Protein AF-A0A1Y3BBT3-F1 (afdb_monomer_lite)

Foldseek 3Di:
DVVVPDVVVVVVVVVCLCVLLVPPLCLVVVVVVPDDPPDPVVVVVVVSSVVSVVVVVVVVVVVVVVLVVCCVVVVHDSVVSVVVVVVVVVVPPPLVVVLSSVLPVDPPVPPDPSVVSSVVSVVVSVVVCVVVVPDPDD

Radius of gyration: 20.01 Å; chains: 1; bounding box: 57×29×55 Å

InterPro domains:
  IPR000175 Sodium:neurotransmitter symporter [PF00209] (2-90)
  IPR000175 Sodium:neurotransmitter symporter [PS50267] (1-90)
  IPR000175 Sodium:neurotransmitter symporter [PTHR11616] (2-90)
  IPR037272 Sodium:neurotransm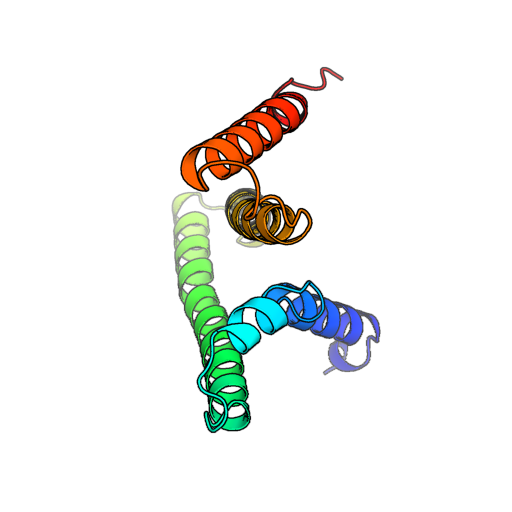itter symporter superfamily [SSF161070] (2-134)

Structure (mmCIF, N/CA/C/O backbone):
data_AF-A0A1Y3BBT3-F1
#
_entry.id   AF-A0A1Y3BBT3-F1
#
loop_
_atom_site.group_PDB
_atom_site.id
_atom_site.type_symbol
_atom_site.label_atom_id
_atom_site.label_alt_id
_atom_site.label_comp_id
_atom_site.label_asym_id
_atom_site.label_entity_id
_atom_site.label_seq_id
_atom_site.pdbx_PDB_ins_code
_atom_site.Cartn_x
_atom_site.Cartn_y
_atom_site.Cartn_z
_atom_site.occupancy
_atom_site.B_iso_or_equiv
_atom_site.auth_seq_id
_atom_site.auth_comp_id
_atom_site.auth_asym_id
_atom_site.auth_atom_id
_atom_site.pdbx_PDB_model_num
ATOM 1 N N . MET A 1 1 ? -25.427 6.459 1.987 1.00 53.47 1 MET A N 1
ATOM 2 C CA . MET A 1 1 ? -25.183 7.393 0.862 1.00 53.47 1 MET A CA 1
ATOM 3 C C . MET A 1 1 ? -24.656 8.758 1.315 1.00 53.47 1 MET A C 1
ATOM 5 O O . MET A 1 1 ? -23.901 9.354 0.565 1.00 53.47 1 MET A O 1
ATOM 9 N N . HIS A 1 2 ? -24.960 9.219 2.540 1.00 81.25 2 HIS A N 1
ATOM 10 C CA . HIS A 1 2 ? -24.480 10.512 3.062 1.00 81.25 2 HIS A CA 1
ATOM 11 C C . HIS A 1 2 ? -22.943 10.654 3.074 1.00 81.25 2 HIS A C 1
ATOM 13 O O . HIS A 1 2 ? -22.424 11.692 2.691 1.00 81.25 2 HIS A O 1
ATOM 19 N N . LYS A 1 3 ? -22.214 9.576 3.399 1.00 84.38 3 LYS A N 1
ATOM 20 C CA . LYS A 1 3 ? -20.741 9.563 3.438 1.00 84.38 3 LYS A CA 1
ATOM 21 C C . LYS A 1 3 ? -20.060 9.834 2.092 1.00 84.38 3 LYS A C 1
ATOM 23 O O . LYS A 1 3 ? -18.993 10.421 2.071 1.00 84.38 3 LYS A O 1
ATOM 28 N N . LEU A 1 4 ? -20.672 9.454 0.967 1.00 88.56 4 LEU A N 1
ATOM 29 C CA . LEU A 1 4 ? -20.083 9.680 -0.364 1.00 88.56 4 LEU A CA 1
ATOM 30 C C . LEU A 1 4 ? -20.161 11.148 -0.811 1.00 88.56 4 LEU A C 1
ATOM 32 O O . LEU A 1 4 ? -19.470 11.532 -1.751 1.00 88.56 4 LEU A O 1
ATOM 36 N N . LEU A 1 5 ? -21.007 11.951 -0.157 1.00 92.25 5 LEU A N 1
ATOM 37 C CA . LEU A 1 5 ? -21.108 13.394 -0.387 1.00 92.25 5 LEU A CA 1
ATOM 38 C C . LEU A 1 5 ? -20.032 14.172 0.383 1.00 92.25 5 LEU A C 1
ATOM 40 O O . LEU A 1 5 ? -19.816 15.349 0.108 1.00 92.25 5 LEU A O 1
ATOM 44 N N . GLU A 1 6 ? -19.366 13.533 1.348 1.00 94.44 6 GLU A N 1
ATOM 45 C CA . GLU A 1 6 ? -18.305 14.153 2.133 1.00 94.44 6 GLU A CA 1
ATOM 46 C C . GLU A 1 6 ? -17.007 14.160 1.300 1.00 94.44 6 GLU A C 1
ATOM 48 O O . GLU A 1 6 ? -16.487 13.092 0.967 1.00 94.44 6 GLU A O 1
ATOM 53 N N . PRO A 1 7 ? -16.443 15.335 0.959 1.00 91.56 7 PRO A N 1
ATOM 54 C CA . PRO A 1 7 ? -15.266 15.416 0.092 1.00 91.56 7 PRO A CA 1
ATOM 55 C C . PRO A 1 7 ? -14.030 14.757 0.715 1.00 91.56 7 PRO A C 1
ATOM 57 O O . PRO A 1 7 ? -13.199 14.215 -0.009 1.00 91.56 7 PRO A O 1
ATOM 60 N N . MET A 1 8 ? -13.935 14.742 2.048 1.00 91.75 8 MET A N 1
ATOM 61 C CA . MET A 1 8 ? -12.822 14.106 2.758 1.00 91.75 8 MET A CA 1
ATOM 62 C C . MET A 1 8 ? -12.736 12.604 2.485 1.00 91.75 8 MET A C 1
ATOM 64 O O . MET A 1 8 ? -11.639 12.097 2.305 1.00 91.75 8 MET A O 1
ATOM 68 N N . VAL A 1 9 ? -13.868 11.913 2.310 1.00 91.81 9 VAL A N 1
ATOM 69 C CA . VAL A 1 9 ? -13.871 10.474 1.995 1.00 91.81 9 VAL A CA 1
ATOM 70 C C . VAL A 1 9 ? -13.172 10.192 0.659 1.00 91.81 9 VAL A C 1
ATOM 72 O O . VAL A 1 9 ? -12.502 9.172 0.509 1.00 91.81 9 VAL A O 1
ATOM 75 N N . TRP A 1 10 ? -13.277 11.107 -0.308 1.00 94.12 10 TRP A N 1
ATOM 76 C CA . TRP A 1 10 ? -12.588 10.990 -1.594 1.00 94.12 10 TRP A CA 1
ATOM 77 C C . TRP A 1 10 ? -11.105 11.344 -1.505 1.00 94.12 10 TRP A C 1
ATOM 79 O O . TRP A 1 10 ? -10.293 10.719 -2.187 1.00 94.12 10 TRP A O 1
ATOM 89 N N . VAL A 1 11 ? -10.748 12.316 -0.662 1.00 92.12 11 VAL A N 1
ATOM 90 C CA . VAL A 1 11 ? -9.346 12.652 -0.386 1.00 92.12 11 VAL A CA 1
ATOM 91 C C . VAL A 1 11 ? -8.649 11.466 0.274 1.00 92.12 11 VAL A C 1
ATOM 93 O O . VAL A 1 11 ? -7.613 11.030 -0.221 1.00 92.12 11 VAL A O 1
ATOM 96 N N . ASP A 1 12 ? -9.250 10.886 1.311 1.00 85.62 12 ASP A N 1
ATOM 97 C CA . ASP A 1 12 ? -8.705 9.725 2.016 1.00 85.62 12 ASP A CA 1
ATOM 98 C C . ASP A 1 12 ? -8.552 8.525 1.077 1.00 85.62 12 ASP A C 1
ATOM 100 O O . ASP A 1 12 ? -7.505 7.879 1.059 1.00 85.62 12 ASP A O 1
ATOM 104 N N . ALA A 1 13 ? -9.549 8.267 0.222 1.00 87.50 13 ALA A N 1
ATOM 105 C CA . ALA A 1 13 ? -9.468 7.214 -0.786 1.00 87.50 13 ALA A CA 1
ATOM 106 C C . ALA A 1 13 ? -8.326 7.454 -1.790 1.00 87.50 13 ALA A C 1
ATOM 108 O O . ALA A 1 13 ? -7.590 6.525 -2.125 1.00 87.50 13 ALA A O 1
ATOM 109 N N . ALA A 1 14 ? -8.143 8.691 -2.259 1.00 88.31 14 ALA A N 1
ATOM 110 C CA . ALA A 1 14 ? -7.061 9.035 -3.179 1.00 88.31 14 ALA A CA 1
ATOM 111 C C . ALA A 1 14 ? -5.682 8.867 -2.523 1.00 88.31 14 ALA A C 1
ATOM 113 O O . ALA A 1 14 ? -4.785 8.271 -3.120 1.00 88.31 14 ALA A O 1
ATOM 114 N N . VAL A 1 15 ? -5.532 9.335 -1.282 1.00 86.56 15 VAL A N 1
ATOM 115 C CA . VAL A 1 15 ? -4.318 9.173 -0.473 1.00 86.56 15 VAL A CA 1
ATOM 116 C C . VAL A 1 15 ? -4.017 7.690 -0.258 1.00 86.56 15 VAL A C 1
ATOM 118 O O . VAL A 1 15 ? -2.892 7.251 -0.501 1.00 86.56 15 VAL A O 1
ATOM 121 N N . GLN A 1 16 ? -5.023 6.895 0.113 1.00 82.56 16 GLN A N 1
ATOM 122 C CA . GLN A 1 16 ? -4.879 5.456 0.315 1.00 82.56 16 GLN A CA 1
ATOM 123 C C . GLN A 1 16 ? -4.413 4.751 -0.962 1.00 82.56 16 GLN A C 1
ATOM 125 O O . GLN A 1 16 ? -3.490 3.946 -0.901 1.00 82.56 16 GLN A O 1
ATOM 130 N N . VAL A 1 17 ? -4.994 5.065 -2.124 1.00 85.56 17 VAL A N 1
ATOM 131 C CA . VAL A 1 17 ? -4.575 4.476 -3.408 1.00 85.56 17 VAL A CA 1
ATOM 132 C C . VAL A 1 17 ? -3.153 4.904 -3.780 1.00 85.56 17 VAL A C 1
ATOM 134 O O . VAL A 1 17 ? -2.356 4.067 -4.205 1.00 85.56 17 VAL A O 1
ATOM 137 N N . PHE A 1 18 ? -2.814 6.181 -3.594 1.00 84.25 18 PHE A N 1
ATOM 138 C CA . PHE A 1 18 ? -1.496 6.721 -3.924 1.00 84.25 18 PHE A CA 1
ATOM 139 C C . PHE A 1 18 ? -0.385 6.046 -3.111 1.00 84.25 18 PHE A C 1
ATOM 141 O O . PHE A 1 18 ? 0.582 5.545 -3.689 1.00 84.25 18 PHE A O 1
ATOM 148 N N . TYR A 1 19 ? -0.552 5.969 -1.787 1.00 80.81 19 TYR A N 1
ATOM 149 C CA . TYR A 1 19 ? 0.414 5.314 -0.903 1.00 80.81 19 TYR A CA 1
ATOM 150 C C . TYR A 1 19 ? 0.391 3.788 -1.016 1.00 80.81 19 TYR A C 1
ATOM 152 O O . TYR A 1 19 ? 1.442 3.168 -0.897 1.00 80.81 19 TYR A O 1
ATOM 160 N N . SER A 1 20 ? -0.765 3.174 -1.290 1.00 81.31 20 SER A N 1
ATOM 161 C CA . SER A 1 20 ? -0.869 1.721 -1.472 1.00 81.31 20 SER A CA 1
ATOM 162 C C . SER A 1 20 ? -0.115 1.240 -2.708 1.00 81.31 20 SER A C 1
ATOM 164 O O . SER A 1 20 ? 0.549 0.212 -2.639 1.00 81.31 20 SER A O 1
ATOM 166 N N . ILE A 1 21 ? -0.210 1.963 -3.829 1.00 84.12 21 ILE A N 1
ATOM 167 C CA . ILE A 1 21 ? 0.516 1.600 -5.053 1.00 84.12 21 ILE A CA 1
ATOM 168 C C . ILE A 1 21 ? 1.958 2.120 -5.003 1.00 84.12 21 ILE A C 1
ATOM 170 O O . ILE A 1 21 ? 2.841 1.508 -5.587 1.00 84.12 21 ILE A O 1
ATOM 174 N N . GLY A 1 22 ? 2.232 3.235 -4.321 1.00 82.69 22 GLY A N 1
ATOM 175 C CA . GLY A 1 22 ? 3.577 3.814 -4.274 1.00 82.69 22 GLY A CA 1
ATOM 176 C C . GLY A 1 22 ? 3.991 4.458 -5.604 1.00 82.69 22 GLY A C 1
ATOM 177 O O . GLY A 1 22 ? 5.155 4.392 -6.016 1.00 82.69 22 GLY A O 1
ATOM 178 N N . VAL A 1 23 ? 3.041 5.084 -6.302 1.00 81.81 23 VAL A N 1
ATOM 179 C CA . VAL A 1 23 ? 3.329 5.868 -7.512 1.00 81.81 23 VAL A CA 1
ATOM 180 C C . VAL A 1 23 ? 4.086 7.152 -7.161 1.00 81.81 23 VAL A C 1
ATOM 182 O O . VAL A 1 23 ? 3.818 7.790 -6.152 1.00 81.81 23 VAL A O 1
ATOM 185 N N . GLY A 1 24 ? 5.047 7.546 -8.001 1.00 78.12 24 GLY A N 1
ATOM 186 C CA . GLY A 1 24 ? 5.816 8.786 -7.817 1.00 78.12 24 GLY A CA 1
ATOM 187 C C . GLY A 1 24 ? 7.064 8.673 -6.931 1.00 78.12 24 GLY A C 1
ATOM 188 O O . GLY A 1 24 ? 7.898 9.567 -6.980 1.00 78.12 24 GLY A O 1
ATOM 189 N N . PHE A 1 25 ? 7.265 7.560 -6.218 1.00 80.62 25 PHE A N 1
ATOM 190 C CA . PHE A 1 25 ? 8.450 7.328 -5.369 1.00 80.62 25 PHE A CA 1
ATOM 191 C C . PHE A 1 25 ? 9.681 6.780 -6.119 1.00 80.62 25 PHE A C 1
ATOM 193 O O . PHE A 1 25 ? 10.608 6.274 -5.501 1.00 80.62 25 PHE A O 1
ATOM 200 N N . GLY A 1 26 ? 9.693 6.800 -7.455 1.00 75.00 26 GLY A N 1
ATOM 201 C CA . GLY A 1 26 ? 10.824 6.314 -8.263 1.00 75.00 26 GLY A CA 1
ATOM 202 C C . GLY A 1 26 ? 10.937 4.787 -8.399 1.00 75.00 26 GLY A C 1
ATOM 203 O O . GLY A 1 26 ? 11.331 4.321 -9.461 1.00 75.00 26 GLY A O 1
ATOM 204 N N . VAL A 1 27 ? 10.469 3.997 -7.426 1.00 77.94 27 VAL A N 1
ATOM 205 C CA . VAL A 1 27 ? 10.587 2.518 -7.417 1.00 77.94 27 VAL A CA 1
ATOM 206 C C . VAL A 1 27 ? 10.052 1.859 -8.696 1.00 77.94 27 VAL A C 1
ATOM 208 O O . VAL A 1 27 ? 10.710 1.025 -9.315 1.00 77.94 27 VAL A O 1
ATOM 211 N N . HIS A 1 28 ? 8.862 2.266 -9.147 1.00 81.00 28 HIS A N 1
ATOM 212 C CA . HIS A 1 28 ? 8.256 1.725 -10.369 1.00 81.00 28 HIS A CA 1
ATOM 213 C C . HIS A 1 28 ? 9.056 2.084 -11.627 1.00 81.00 28 HIS A C 1
ATOM 215 O O . HIS A 1 28 ? 9.122 1.290 -12.564 1.00 81.00 28 HIS A O 1
ATOM 221 N N . LEU A 1 29 ? 9.676 3.268 -11.645 1.00 78.75 29 LEU A N 1
ATOM 222 C CA . LEU A 1 29 ? 10.535 3.708 -12.740 1.00 78.75 29 LEU A CA 1
ATOM 223 C C . LEU A 1 29 ? 11.832 2.890 -12.764 1.00 78.75 29 LEU A C 1
ATOM 225 O O . LEU A 1 29 ? 12.241 2.434 -13.831 1.00 78.75 29 LEU A O 1
ATOM 229 N N . THR A 1 30 ? 12.421 2.631 -11.595 1.00 80.31 30 THR A N 1
ATOM 230 C CA . THR A 1 30 ? 13.588 1.759 -11.452 1.00 80.31 30 THR A CA 1
ATOM 231 C C . THR A 1 30 ? 13.278 0.344 -11.929 1.00 80.31 30 THR A C 1
ATOM 233 O O . THR A 1 30 ? 13.991 -0.189 -12.778 1.00 80.31 30 THR A O 1
ATOM 236 N N . TYR A 1 31 ? 12.177 -0.260 -11.474 1.00 80.44 31 TYR A N 1
ATOM 237 C CA . TYR A 1 31 ? 11.771 -1.593 -11.933 1.00 80.44 31 TYR A CA 1
ATOM 238 C C . TYR A 1 31 ? 11.505 -1.636 -13.437 1.00 80.44 31 TYR A C 1
ATOM 240 O O . TYR A 1 31 ? 11.945 -2.566 -14.114 1.00 80.44 31 TYR A O 1
ATOM 248 N N . ALA A 1 32 ? 10.863 -0.606 -13.988 1.00 84.06 32 ALA A N 1
ATOM 249 C CA . ALA A 1 32 ? 10.658 -0.505 -15.426 1.00 84.06 32 ALA A CA 1
ATOM 250 C C . ALA A 1 32 ? 11.977 -0.365 -16.209 1.00 84.06 32 ALA A C 1
ATOM 252 O O . ALA A 1 32 ? 12.049 -0.850 -17.336 1.00 84.06 32 ALA A O 1
ATOM 253 N N . SER A 1 33 ? 13.028 0.228 -15.631 1.00 84.94 33 SER A N 1
ATOM 254 C CA . SER A 1 33 ? 14.337 0.374 -16.290 1.00 84.94 33 SER A CA 1
ATOM 255 C C . SER A 1 33 ? 15.046 -0.964 -16.549 1.00 84.94 33 SER A C 1
ATOM 257 O O . SER A 1 33 ? 15.838 -1.070 -17.485 1.00 84.94 33 SER A O 1
ATOM 259 N N . PHE A 1 34 ? 14.720 -2.001 -15.767 1.00 85.62 34 PHE A N 1
ATOM 260 C CA . PHE A 1 34 ? 15.244 -3.358 -15.942 1.00 85.62 34 PHE A CA 1
ATOM 261 C C . PHE A 1 34 ? 14.402 -4.229 -16.887 1.00 85.62 34 PHE A C 1
ATOM 263 O O . PHE A 1 34 ? 14.804 -5.351 -17.211 1.00 85.62 34 PHE A O 1
ATOM 270 N N . ASN A 1 35 ? 13.245 -3.746 -17.352 1.00 87.75 35 ASN A N 1
ATOM 271 C CA . ASN A 1 35 ? 12.415 -4.496 -18.287 1.00 87.75 35 ASN A CA 1
ATOM 272 C C . ASN A 1 35 ? 13.033 -4.556 -19.690 1.00 87.75 35 ASN A C 1
ATOM 274 O O . ASN A 1 35 ? 13.752 -3.665 -20.141 1.00 87.75 35 ASN A O 1
ATOM 278 N N . LYS A 1 36 ? 12.687 -5.611 -2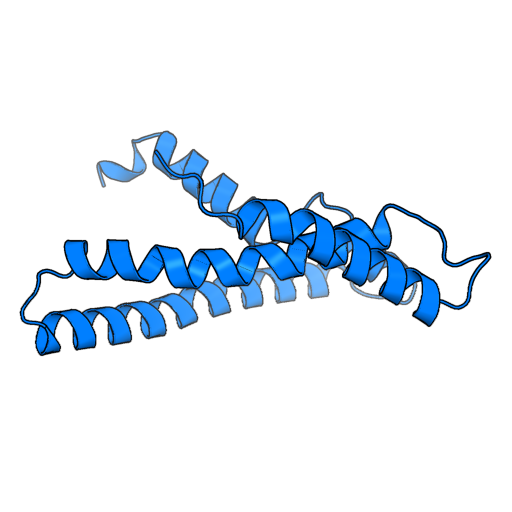0.436 1.00 90.75 36 LYS A N 1
ATOM 279 C CA . LYS A 1 36 ? 12.996 -5.689 -21.871 1.00 90.75 36 LYS A CA 1
ATOM 280 C C . LYS A 1 36 ? 12.329 -4.520 -22.604 1.0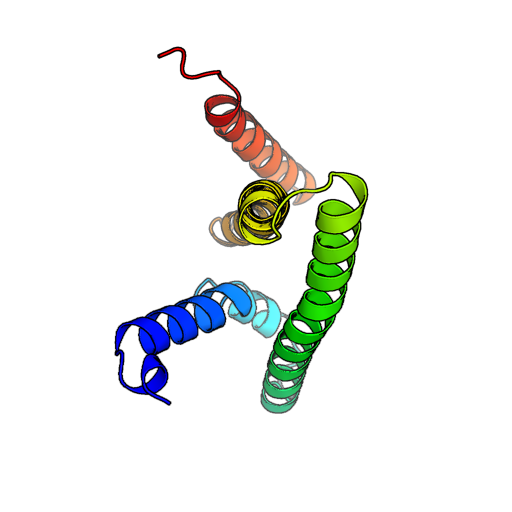0 90.75 36 LYS A C 1
ATOM 282 O O . LYS A 1 36 ? 11.177 -4.203 -22.325 1.00 90.75 36 LYS A O 1
ATOM 287 N N . TYR A 1 37 ? 13.013 -3.955 -23.599 1.00 86.25 37 TYR A N 1
ATOM 288 C CA . TYR A 1 37 ? 12.550 -2.767 -24.333 1.00 86.25 37 TYR A CA 1
ATOM 289 C C . TYR A 1 37 ? 11.144 -2.916 -24.951 1.00 86.25 37 TYR A C 1
ATOM 291 O O . TYR A 1 37 ? 10.364 -1.972 -24.954 1.00 86.25 37 TYR A O 1
ATOM 299 N N . HIS A 1 38 ? 10.792 -4.116 -25.422 1.00 91.06 38 HIS A N 1
ATOM 300 C CA . HIS A 1 38 ? 9.466 -4.425 -25.977 1.00 91.06 38 HIS A CA 1
ATOM 301 C C . HIS A 1 38 ? 8.544 -5.174 -24.997 1.00 91.06 38 HIS A C 1
ATOM 303 O O . HIS A 1 38 ? 7.651 -5.905 -25.422 1.00 91.06 38 HIS A O 1
ATOM 309 N N . ASN A 1 39 ? 8.763 -5.043 -23.686 1.00 91.88 39 ASN A N 1
ATOM 310 C CA . ASN A 1 39 ? 7.853 -5.603 -22.692 1.00 91.88 39 ASN A CA 1
ATOM 311 C C . ASN A 1 39 ? 6.519 -4.835 -22.664 1.00 91.88 39 ASN A C 1
ATOM 313 O O . ASN A 1 39 ? 6.490 -3.612 -22.794 1.00 91.88 39 ASN A O 1
ATOM 317 N N . ASN A 1 40 ? 5.406 -5.540 -22.449 1.00 92.81 40 ASN A N 1
ATOM 318 C CA . ASN A 1 40 ? 4.088 -4.916 -22.349 1.00 92.81 40 ASN A CA 1
ATOM 319 C C . ASN A 1 40 ? 3.859 -4.342 -20.941 1.00 92.81 40 ASN A C 1
ATOM 321 O O . ASN A 1 40 ? 3.145 -4.920 -20.121 1.00 92.81 40 ASN A O 1
ATOM 325 N N . CYS A 1 41 ? 4.443 -3.172 -20.682 1.00 91.88 41 CYS A N 1
ATOM 326 C CA . CYS A 1 41 ? 4.335 -2.491 -19.391 1.00 91.88 41 CYS A CA 1
ATOM 327 C C . CYS A 1 41 ? 2.895 -2.083 -19.030 1.00 91.88 41 CYS A C 1
ATOM 329 O O . CYS A 1 41 ? 2.564 -1.995 -17.851 1.00 91.88 41 CYS A O 1
ATOM 331 N N . TYR A 1 42 ? 2.023 -1.872 -20.023 1.00 92.88 42 TYR A N 1
ATOM 332 C CA . TYR A 1 42 ? 0.617 -1.538 -19.793 1.00 92.88 42 TYR A CA 1
ATOM 333 C C . TYR A 1 42 ? -0.131 -2.697 -19.124 1.00 92.88 42 TYR A C 1
ATOM 335 O O . TYR A 1 42 ? -0.839 -2.500 -18.136 1.00 92.88 42 TYR A O 1
ATOM 343 N N . ARG A 1 43 ? 0.071 -3.923 -19.628 1.00 92.44 43 ARG A N 1
ATOM 344 C CA . ARG A 1 43 ? -0.508 -5.132 -19.032 1.00 92.44 43 ARG A CA 1
ATOM 345 C C . ARG A 1 43 ? 0.011 -5.351 -17.614 1.00 92.44 43 ARG A C 1
ATOM 347 O O . ARG A 1 43 ? -0.783 -5.659 -16.730 1.00 92.44 43 ARG A O 1
ATOM 354 N N . ASP A 1 44 ? 1.312 -5.178 -17.405 1.00 90.31 44 ASP A N 1
ATOM 355 C CA . ASP A 1 44 ? 1.927 -5.368 -16.091 1.00 90.31 44 ASP A CA 1
ATOM 356 C C . ASP A 1 44 ? 1.394 -4.348 -15.080 1.00 90.31 44 ASP A C 1
ATOM 358 O O . ASP A 1 44 ? 1.040 -4.719 -13.966 1.00 90.31 44 ASP A O 1
ATOM 362 N N . CYS A 1 45 ? 1.224 -3.087 -15.489 1.00 90.56 45 CYS A N 1
ATOM 363 C CA . CYS A 1 45 ? 0.608 -2.050 -14.663 1.00 90.56 45 CYS A CA 1
ATOM 364 C C . CYS A 1 45 ? -0.822 -2.426 -14.236 1.00 90.56 45 CYS A C 1
ATOM 366 O O . CYS A 1 45 ? -1.152 -2.366 -13.050 1.00 90.56 45 CYS A O 1
ATOM 368 N N . LEU A 1 46 ? -1.657 -2.880 -15.179 1.00 92.50 46 LEU A N 1
ATOM 369 C CA . LEU A 1 46 ? -3.039 -3.268 -14.884 1.00 92.50 46 LEU A CA 1
ATOM 370 C C . LEU A 1 46 ? -3.110 -4.468 -13.930 1.00 92.50 46 LEU A C 1
ATOM 372 O O . LEU A 1 46 ? -3.929 -4.478 -13.008 1.00 92.50 46 LEU A O 1
ATOM 376 N N . ILE A 1 47 ? -2.250 -5.470 -14.135 1.00 90.38 47 ILE A N 1
ATOM 377 C CA . ILE A 1 47 ? -2.173 -6.648 -13.265 1.00 90.38 47 ILE A CA 1
ATOM 378 C C . ILE A 1 47 ? -1.715 -6.240 -11.867 1.00 90.38 47 ILE A C 1
ATOM 380 O O . ILE A 1 47 ? -2.381 -6.596 -10.899 1.00 90.38 47 ILE A O 1
ATOM 384 N N . THR A 1 48 ? -0.638 -5.464 -11.749 1.00 87.69 48 THR A N 1
ATOM 385 C CA . THR A 1 48 ? -0.106 -5.015 -10.456 1.00 87.69 48 THR A CA 1
ATOM 386 C C . THR A 1 48 ? -1.137 -4.205 -9.676 1.00 87.69 48 THR A C 1
ATOM 388 O O . THR A 1 48 ? -1.378 -4.500 -8.507 1.00 87.69 48 THR A O 1
ATOM 391 N N . ALA A 1 49 ? -1.819 -3.250 -10.319 1.00 87.06 49 ALA A N 1
ATOM 392 C CA . ALA A 1 49 ? -2.883 -2.477 -9.680 1.00 87.06 49 ALA A CA 1
ATOM 393 C C . ALA A 1 49 ? -4.042 -3.374 -9.210 1.00 87.06 49 ALA A C 1
ATOM 395 O O . ALA A 1 49 ? -4.507 -3.250 -8.077 1.00 87.06 49 ALA A O 1
ATOM 396 N N . SER A 1 50 ? -4.464 -4.326 -10.049 1.00 86.81 50 SER A N 1
ATOM 397 C CA . SER A 1 50 ? -5.545 -5.260 -9.713 1.00 86.81 50 SER A CA 1
ATOM 398 C C . SER A 1 50 ? -5.171 -6.160 -8.535 1.00 86.81 50 SER A C 1
ATOM 400 O O . SER A 1 50 ? -5.952 -6.313 -7.598 1.00 86.81 50 SER A O 1
ATOM 402 N N . VAL A 1 51 ? -3.965 -6.733 -8.548 1.00 86.62 51 VAL A N 1
ATOM 403 C CA . VAL A 1 51 ? -3.460 -7.597 -7.473 1.00 86.62 51 VAL A CA 1
ATOM 404 C C . VAL A 1 51 ? -3.303 -6.815 -6.170 1.00 86.62 51 VAL A C 1
ATOM 406 O O . VAL A 1 51 ? -3.693 -7.327 -5.122 1.00 86.62 51 VAL A O 1
ATOM 409 N N . ASN A 1 52 ? -2.813 -5.574 -6.214 1.00 86.12 52 ASN A N 1
ATOM 410 C CA . ASN A 1 52 ? -2.724 -4.699 -5.044 1.00 86.12 52 ASN A CA 1
ATOM 411 C C . ASN A 1 52 ? -4.102 -4.471 -4.390 1.00 86.12 52 ASN A C 1
ATOM 413 O O . ASN A 1 52 ? -4.271 -4.677 -3.183 1.00 86.12 52 ASN A O 1
ATOM 417 N N . SER A 1 53 ? -5.115 -4.122 -5.189 1.00 84.12 53 SER A N 1
ATOM 418 C CA . SER A 1 53 ? -6.477 -3.909 -4.685 1.00 84.12 53 SER A CA 1
ATOM 419 C C . SER A 1 53 ? -7.120 -5.199 -4.168 1.00 84.12 53 SER A C 1
ATOM 421 O O . SER A 1 53 ? -7.734 -5.186 -3.103 1.00 84.12 53 SER A O 1
ATOM 423 N N . LEU A 1 54 ? -6.951 -6.325 -4.871 1.00 82.88 54 LEU A N 1
ATOM 424 C CA . LEU A 1 54 ? -7.467 -7.627 -4.431 1.00 82.88 54 LEU A CA 1
ATOM 425 C C . LEU A 1 54 ? -6.807 -8.098 -3.133 1.00 82.88 54 LEU A C 1
ATOM 427 O O . LEU A 1 54 ? -7.487 -8.630 -2.260 1.00 82.88 54 LEU A O 1
ATOM 431 N N . THR A 1 55 ? -5.503 -7.867 -2.984 1.00 79.69 55 THR A N 1
ATOM 432 C CA . THR A 1 55 ? -4.763 -8.201 -1.762 1.00 79.69 55 THR A CA 1
ATOM 433 C C . THR A 1 55 ? -5.250 -7.357 -0.590 1.00 79.69 55 THR A C 1
ATOM 435 O O . THR A 1 55 ? -5.494 -7.903 0.481 1.00 79.69 55 THR A O 1
ATOM 438 N N . SER A 1 56 ? -5.473 -6.057 -0.805 1.00 79.69 56 SER A N 1
ATOM 439 C CA . SER A 1 56 ? -6.059 -5.157 0.200 1.00 79.69 56 SER A CA 1
ATOM 440 C C . SER A 1 56 ? -7.483 -5.565 0.594 1.00 79.69 56 SER A C 1
ATOM 442 O O . SER A 1 56 ? -7.858 -5.523 1.763 1.00 79.69 56 SER A O 1
ATOM 444 N N . PHE A 1 57 ? -8.289 -6.004 -0.372 1.00 83.38 57 PHE A N 1
ATOM 445 C CA . PHE A 1 57 ? -9.634 -6.506 -0.101 1.00 83.38 57 PHE A CA 1
ATOM 446 C C . PHE A 1 57 ? -9.602 -7.818 0.698 1.00 83.38 57 PHE A C 1
ATOM 448 O O . PHE A 1 57 ? -10.327 -7.971 1.681 1.00 83.38 57 PHE A O 1
ATOM 455 N N . TYR A 1 58 ? -8.721 -8.747 0.317 1.00 79.25 58 TYR A N 1
ATOM 456 C CA . TYR A 1 58 ? -8.535 -10.016 1.017 1.00 79.25 58 TYR A CA 1
ATOM 457 C C . TYR A 1 58 ? -8.001 -9.823 2.443 1.00 79.25 58 TYR A C 1
ATOM 459 O O . TYR A 1 58 ? -8.528 -10.419 3.383 1.00 79.25 58 TYR A O 1
ATOM 467 N N . SER A 1 59 ? -6.997 -8.961 2.628 1.00 77.56 59 SER A N 1
ATOM 468 C CA . SER A 1 59 ? -6.447 -8.650 3.950 1.00 77.56 59 SER A CA 1
ATOM 469 C C . SER A 1 59 ? -7.492 -8.008 4.861 1.00 77.56 59 SER A C 1
ATOM 471 O O . SER A 1 59 ? -7.509 -8.311 6.052 1.00 77.56 59 SER A O 1
ATOM 473 N N . GLY A 1 60 ? -8.427 -7.228 4.306 1.00 77.31 60 GLY A N 1
ATOM 474 C CA . GLY A 1 60 ? -9.604 -6.739 5.019 1.00 77.31 60 GLY A CA 1
ATOM 475 C C . GLY A 1 60 ? -10.379 -7.867 5.706 1.00 77.31 60 GLY A C 1
ATOM 476 O O . GLY A 1 60 ? -10.599 -7.802 6.914 1.00 77.31 60 GLY A O 1
ATOM 477 N N . PHE A 1 61 ? -10.727 -8.945 4.991 1.00 82.44 61 PHE A N 1
ATOM 478 C CA . PHE A 1 61 ? -11.419 -10.089 5.605 1.00 82.44 61 PHE A CA 1
ATOM 479 C C . PHE A 1 61 ? -10.607 -10.737 6.724 1.00 82.44 61 PHE A C 1
ATOM 481 O O . PHE A 1 61 ? -11.163 -11.058 7.774 1.00 82.44 61 PHE A O 1
ATOM 488 N N . VAL A 1 62 ? -9.301 -10.916 6.516 1.00 80.00 62 VAL A N 1
ATOM 489 C CA . VAL A 1 62 ? -8.409 -11.519 7.516 1.00 80.00 62 VAL A CA 1
ATOM 490 C C . VAL A 1 62 ? -8.372 -10.663 8.786 1.00 80.00 62 VAL A C 1
ATOM 492 O O . VAL A 1 62 ? -8.591 -11.181 9.882 1.00 80.00 62 VAL A O 1
ATOM 495 N N . ILE A 1 63 ? -8.170 -9.349 8.643 1.00 79.25 63 ILE A N 1
ATOM 496 C CA . ILE A 1 63 ? -8.099 -8.401 9.761 1.00 79.25 63 ILE A CA 1
ATOM 497 C C . ILE A 1 63 ? -9.437 -8.342 10.500 1.00 79.25 63 ILE A C 1
ATOM 499 O O . ILE A 1 63 ? -9.459 -8.505 11.717 1.00 79.25 63 ILE A O 1
ATOM 503 N N . PHE A 1 64 ? -10.563 -8.172 9.799 1.00 81.75 64 PHE A N 1
ATOM 504 C CA . PHE A 1 64 ? -11.875 -8.089 10.451 1.00 81.75 64 PHE A CA 1
ATOM 505 C C . PHE A 1 64 ? -12.283 -9.397 11.136 1.00 81.75 64 PHE A C 1
ATOM 507 O O . PHE A 1 64 ? -12.891 -9.355 12.205 1.00 81.75 64 PHE A O 1
ATOM 514 N N . THR A 1 65 ? -11.904 -10.552 10.583 1.00 84.38 65 THR A N 1
ATOM 515 C CA . THR A 1 65 ? -12.126 -11.853 11.237 1.00 84.38 65 THR A CA 1
ATOM 516 C C . THR A 1 65 ? -11.347 -11.939 12.549 1.00 84.38 65 THR A C 1
ATOM 518 O O . THR A 1 65 ? -11.900 -12.323 13.579 1.00 84.38 65 THR A O 1
ATOM 521 N N . TYR A 1 66 ? -10.076 -11.530 12.537 1.00 79.62 66 TYR A N 1
ATOM 522 C CA . TYR A 1 66 ? -9.237 -11.510 13.733 1.00 79.62 66 TYR A CA 1
ATOM 523 C C . TYR A 1 66 ? -9.738 -10.503 14.782 1.00 79.62 66 TYR A C 1
ATOM 525 O O . TYR A 1 66 ? -9.858 -10.848 15.958 1.00 79.62 66 TYR A O 1
ATOM 533 N N . LEU A 1 67 ? -10.108 -9.287 14.366 1.00 79.56 67 LEU A N 1
AT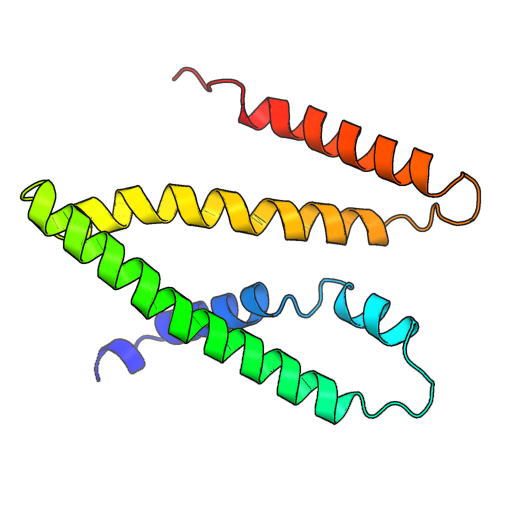OM 534 C CA . LEU A 1 67 ? -10.695 -8.273 15.248 1.00 79.56 67 LEU A CA 1
ATOM 535 C C . LEU A 1 67 ? -12.007 -8.758 15.879 1.00 79.56 67 LEU A C 1
ATOM 537 O O . LEU A 1 67 ? -12.206 -8.576 17.078 1.00 79.56 67 LEU A O 1
ATOM 541 N N . GLY A 1 68 ? -12.875 -9.424 15.110 1.00 83.81 68 GLY A N 1
ATOM 542 C CA . GLY A 1 68 ? -14.115 -10.012 15.624 1.00 83.81 68 GLY A CA 1
ATOM 543 C C . GLY A 1 68 ? -13.870 -11.122 16.651 1.00 83.81 68 GLY A C 1
ATOM 544 O O . GLY A 1 68 ? -14.543 -11.179 17.686 1.00 83.81 68 GLY A O 1
ATOM 545 N N . TYR A 1 69 ? -12.860 -11.965 16.418 1.00 83.44 69 TYR A N 1
ATOM 546 C CA . TYR A 1 69 ? -12.429 -12.975 17.386 1.00 83.44 69 TYR A CA 1
ATOM 547 C C . TYR A 1 69 ? -11.913 -12.343 18.689 1.00 83.44 69 TYR A C 1
ATOM 549 O O . TYR A 1 69 ? -12.302 -12.772 19.778 1.00 83.44 69 TYR A O 1
ATOM 557 N N . MET A 1 70 ? -11.077 -11.304 18.597 1.00 76.12 70 MET A N 1
ATOM 558 C CA . MET A 1 70 ? -10.559 -10.597 19.771 1.00 76.12 70 MET A CA 1
ATOM 559 C C . MET A 1 70 ? -11.662 -9.873 20.550 1.00 76.12 70 MET A C 1
ATOM 561 O O . MET A 1 70 ? -11.715 -10.000 21.770 1.00 76.12 70 MET A O 1
ATOM 565 N N . ALA A 1 71 ? -12.582 -9.189 19.863 1.00 86.88 71 ALA A N 1
ATOM 566 C CA . ALA A 1 71 ? -13.739 -8.542 20.483 1.00 86.88 71 ALA A CA 1
ATOM 567 C C . ALA A 1 71 ? -14.580 -9.540 21.299 1.00 86.88 71 ALA A C 1
ATOM 569 O O . ALA A 1 71 ? -14.914 -9.278 22.454 1.00 86.88 71 ALA A O 1
ATOM 570 N N . THR A 1 72 ? -14.827 -10.728 20.736 1.00 89.44 72 THR A N 1
ATOM 571 C CA . THR A 1 72 ? -15.567 -11.806 21.414 1.00 89.44 72 THR A CA 1
ATOM 572 C C . THR A 1 72 ? -14.795 -12.367 22.610 1.00 89.44 72 THR A C 1
ATOM 574 O O . THR A 1 72 ? -15.360 -12.549 23.684 1.00 89.44 72 THR A O 1
ATOM 577 N N . SER A 1 73 ? -13.495 -12.619 22.446 1.00 85.50 73 SER A N 1
ATOM 578 C CA . SER A 1 73 ? -12.660 -13.248 23.479 1.00 85.50 73 SER A CA 1
ATOM 579 C C . SER A 1 73 ? -12.378 -12.317 24.662 1.00 85.50 73 SER A C 1
ATOM 581 O O . SER A 1 73 ? -12.285 -12.768 25.800 1.00 85.50 73 SER A O 1
ATOM 583 N N . MET A 1 74 ? -12.243 -11.015 24.401 1.00 84.50 74 MET A N 1
ATOM 584 C CA . MET A 1 74 ? -11.968 -9.987 25.409 1.00 84.50 74 MET A CA 1
ATOM 585 C C . MET A 1 74 ? -13.242 -9.337 25.958 1.00 84.50 74 MET A C 1
ATOM 587 O O . MET A 1 74 ? -13.149 -8.498 26.851 1.00 84.50 74 MET A O 1
ATOM 591 N N . ASN A 1 75 ? -14.413 -9.706 25.425 1.00 88.88 75 ASN A N 1
ATOM 592 C CA . ASN A 1 75 ? -15.710 -9.113 25.746 1.00 88.88 75 ASN A CA 1
ATOM 593 C C . ASN A 1 75 ? -15.685 -7.571 25.673 1.00 88.88 75 ASN A C 1
ATOM 595 O O . ASN A 1 75 ? -16.148 -6.871 26.574 1.00 88.88 75 ASN A O 1
ATOM 599 N N . LYS A 1 76 ? -15.068 -7.050 24.606 1.00 88.00 76 LYS A N 1
ATOM 600 C CA . LYS A 1 76 ? -14.923 -5.618 24.316 1.00 88.00 76 LYS A CA 1
ATOM 601 C C . LYS A 1 76 ? -15.616 -5.293 22.996 1.00 88.00 76 LYS A C 1
ATOM 603 O O . LYS A 1 76 ? -15.664 -6.123 22.092 1.00 88.00 76 LYS A O 1
ATOM 608 N N . GLU A 1 77 ? -16.096 -4.062 22.858 1.00 87.69 77 GLU A N 1
ATOM 609 C CA . GLU A 1 77 ? -16.601 -3.569 21.574 1.00 87.69 77 GLU A CA 1
ATOM 610 C C . GLU A 1 77 ? -15.501 -3.518 20.506 1.00 87.69 77 GLU A C 1
ATOM 612 O O . GLU A 1 77 ? -14.329 -3.262 20.799 1.00 87.69 77 GLU A O 1
ATOM 617 N N . ILE A 1 78 ? -15.897 -3.734 19.248 1.00 84.56 78 ILE A N 1
ATOM 618 C CA . ILE A 1 78 ? -14.963 -3.840 18.123 1.00 84.56 78 ILE A CA 1
ATOM 619 C C . ILE A 1 78 ? -14.185 -2.545 17.870 1.00 84.56 78 ILE A C 1
ATOM 621 O O . ILE A 1 78 ? -13.044 -2.613 17.433 1.00 84.56 78 ILE A O 1
ATOM 625 N N . GLU A 1 79 ? -14.756 -1.382 18.190 1.00 84.19 79 GLU A N 1
ATOM 626 C CA . GLU A 1 79 ? -14.105 -0.075 18.034 1.00 84.19 79 GLU A CA 1
ATOM 627 C C . GLU A 1 79 ? -12.861 0.064 18.928 1.00 84.19 79 GLU A C 1
ATOM 629 O O . GLU A 1 79 ? -11.809 0.533 18.480 1.00 84.19 79 GLU A O 1
ATOM 634 N N . ASN A 1 80 ? -12.945 -0.442 20.162 1.00 82.06 80 ASN A N 1
ATOM 635 C CA . ASN A 1 80 ? -11.837 -0.418 21.118 1.00 82.06 80 ASN A CA 1
ATOM 636 C C . ASN A 1 80 ? -10.699 -1.348 20.679 1.00 82.06 80 ASN A C 1
ATOM 638 O O . ASN A 1 80 ? -9.525 -1.007 20.782 1.00 82.06 80 ASN A O 1
ATOM 642 N N . VAL A 1 81 ? -11.048 -2.518 20.144 1.00 78.75 81 VAL A N 1
ATOM 643 C CA . VAL A 1 81 ? -10.076 -3.526 19.704 1.00 78.75 81 VAL A CA 1
ATOM 644 C C . VAL A 1 81 ? -9.453 -3.163 18.351 1.00 78.75 81 VAL A C 1
ATOM 646 O O . VAL A 1 81 ? -8.272 -3.413 18.115 1.00 78.75 81 VAL A O 1
ATOM 649 N N . ALA A 1 82 ? -10.227 -2.538 17.463 1.00 75.00 82 ALA A N 1
ATOM 650 C CA . ALA A 1 82 ? -9.751 -2.048 16.179 1.00 75.00 82 ALA A CA 1
ATOM 651 C C . ALA A 1 82 ? -8.675 -0.970 16.366 1.00 75.00 82 ALA A C 1
ATOM 653 O O . ALA A 1 82 ? -7.603 -1.073 15.773 1.00 75.00 82 ALA A O 1
ATOM 654 N N . SER A 1 83 ? -8.917 0.004 17.247 1.00 71.38 83 SER A N 1
ATOM 655 C CA . SER A 1 83 ? -7.978 1.099 17.531 1.00 71.38 83 SER A CA 1
ATOM 656 C C . SER A 1 83 ? -6.618 0.603 18.046 1.00 71.38 83 SER A C 1
ATOM 658 O O . SER A 1 83 ? -5.579 1.098 17.613 1.00 71.38 83 SER A O 1
ATOM 660 N N . GLU A 1 84 ? -6.609 -0.420 18.908 1.00 64.06 84 GLU A N 1
ATOM 661 C CA . GLU A 1 84 ? -5.381 -1.061 19.408 1.00 64.06 84 GLU A CA 1
ATOM 662 C C . GLU A 1 84 ? -4.672 -1.894 18.314 1.00 64.06 84 GLU A C 1
ATOM 664 O O . GLU A 1 84 ? -3.444 -1.890 18.216 1.00 64.06 84 GLU A O 1
ATOM 669 N N . GLY A 1 85 ? -5.431 -2.584 17.454 1.00 59.09 85 GLY A N 1
ATOM 670 C CA . GLY A 1 85 ? -4.895 -3.443 16.390 1.00 59.09 85 GLY A CA 1
ATOM 671 C C . GLY A 1 85 ? -4.298 -2.692 15.192 1.00 59.09 85 GLY A C 1
ATOM 672 O O . GLY A 1 85 ? -3.305 -3.148 14.618 1.00 59.09 85 GLY A O 1
ATOM 673 N N . TYR A 1 86 ? -4.854 -1.532 14.822 1.00 57.56 86 TYR A N 1
ATOM 674 C CA . TYR A 1 86 ? -4.361 -0.729 13.693 1.00 57.56 86 TYR A CA 1
ATOM 675 C C . TYR A 1 86 ? -2.918 -0.243 13.898 1.00 57.56 86 TYR A C 1
ATOM 677 O O . TYR A 1 86 ? -2.144 -0.239 12.940 1.00 57.56 86 TYR A O 1
ATOM 685 N N . GLY A 1 87 ? -2.525 0.095 15.134 1.00 57.28 87 GLY A N 1
ATOM 686 C CA . GLY A 1 87 ? -1.174 0.578 15.444 1.00 57.28 87 GLY A CA 1
ATOM 687 C C . GLY A 1 87 ? -0.071 -0.443 15.139 1.00 57.28 87 GLY A C 1
ATOM 688 O O . GLY A 1 87 ? 0.971 -0.088 14.595 1.00 57.28 87 GLY A O 1
ATOM 689 N N . LEU A 1 88 ? -0.319 -1.729 15.408 1.00 52.00 88 LEU A N 1
ATOM 690 C CA . LEU A 1 88 ? 0.665 -2.795 15.192 1.00 52.00 88 LEU A CA 1
ATOM 691 C C . LEU A 1 88 ? 0.852 -3.135 13.700 1.00 52.00 88 LEU A C 1
ATOM 693 O O . LEU A 1 88 ? 1.960 -3.449 13.269 1.00 52.00 88 LEU A O 1
ATOM 697 N N . VAL A 1 89 ? -0.220 -3.055 12.904 1.00 54.91 89 VAL A N 1
ATOM 698 C CA . VAL A 1 89 ? -0.202 -3.389 11.468 1.00 54.91 89 VAL A CA 1
ATOM 699 C C . VAL A 1 89 ? 0.415 -2.260 10.632 1.00 54.91 89 VAL A C 1
ATOM 701 O O . VAL A 1 89 ? 1.177 -2.532 9.705 1.00 54.91 89 VAL A O 1
ATOM 704 N N . PHE A 1 90 ? 0.149 -0.995 10.975 1.00 49.31 90 PHE A N 1
ATOM 705 C CA . PHE A 1 90 ? 0.678 0.161 10.237 1.00 49.31 90 PHE A CA 1
ATOM 706 C C . PHE A 1 90 ? 2.189 0.366 10.439 1.00 49.31 90 PHE A C 1
ATOM 708 O O . PHE A 1 90 ? 2.891 0.742 9.500 1.00 49.31 90 PHE A O 1
ATOM 715 N N . GLN A 1 91 ? 2.710 0.059 11.633 1.00 53.38 91 GLN A N 1
ATOM 716 C CA . GLN A 1 91 ? 4.139 0.178 11.955 1.00 53.38 91 GLN A CA 1
ATOM 717 C C . GLN A 1 91 ? 5.020 -0.722 11.066 1.00 53.38 91 GLN A C 1
ATOM 719 O O . GLN A 1 91 ? 6.138 -0.350 10.715 1.00 53.38 91 GLN A O 1
ATOM 724 N N . MET A 1 92 ? 4.517 -1.901 10.687 1.00 50.38 92 MET A N 1
ATOM 725 C CA . MET A 1 92 ? 5.295 -2.916 9.968 1.00 50.38 92 MET A CA 1
ATOM 726 C C . MET A 1 92 ? 5.363 -2.670 8.450 1.00 50.38 92 MET A C 1
ATOM 728 O O . MET A 1 92 ? 6.356 -3.025 7.824 1.00 50.38 92 MET A O 1
ATOM 732 N N . GLY A 1 93 ? 4.344 -2.045 7.845 1.00 53.22 93 GLY A N 1
ATOM 733 C CA . GLY A 1 93 ? 4.281 -1.834 6.388 1.00 53.22 93 GLY A CA 1
ATOM 734 C C . GLY A 1 93 ? 5.100 -0.646 5.862 1.00 53.22 93 GLY A C 1
ATOM 735 O O . GLY A 1 93 ? 5.574 -0.681 4.730 1.00 53.22 93 GLY A O 1
ATOM 736 N N . GLY A 1 94 ? 5.292 0.404 6.669 1.00 55.22 94 GLY A N 1
ATOM 737 C CA . GLY A 1 94 ? 5.972 1.633 6.232 1.00 55.22 94 GLY A CA 1
ATOM 738 C C . GLY A 1 94 ? 7.499 1.528 6.141 1.00 55.22 94 GLY A C 1
ATOM 739 O O . GLY A 1 94 ? 8.117 2.215 5.330 1.00 55.22 94 GLY A O 1
ATOM 740 N N . ILE A 1 95 ? 8.118 0.657 6.941 1.00 51.94 95 ILE A N 1
ATOM 741 C CA . ILE A 1 95 ? 9.583 0.556 7.049 1.00 51.94 95 ILE A CA 1
ATOM 742 C C . ILE A 1 95 ? 10.209 -0.039 5.774 1.00 51.94 95 ILE A C 1
ATOM 744 O O . ILE A 1 95 ? 11.221 0.472 5.295 1.00 51.94 95 ILE A O 1
ATOM 748 N N . GLU A 1 96 ? 9.576 -1.044 5.164 1.00 49.47 96 GLU A N 1
ATOM 749 C CA . GLU A 1 96 ? 10.073 -1.701 3.940 1.00 49.47 96 GLU A CA 1
ATOM 750 C C . GLU A 1 96 ? 10.062 -0.771 2.711 1.00 49.47 96 GLU A C 1
ATOM 752 O O . GLU A 1 96 ? 10.977 -0.799 1.879 1.00 49.47 96 GLU A O 1
ATOM 757 N N . ALA A 1 97 ? 9.065 0.117 2.615 1.00 54.34 97 ALA A N 1
ATOM 758 C CA . ALA A 1 97 ? 8.964 1.093 1.529 1.00 54.34 97 ALA A CA 1
ATOM 759 C C . ALA A 1 97 ? 10.057 2.176 1.616 1.00 54.34 97 ALA A C 1
ATOM 761 O O . ALA A 1 97 ? 10.616 2.580 0.595 1.00 54.34 97 ALA A O 1
ATOM 762 N N . VAL A 1 98 ? 10.407 2.609 2.834 1.00 56.06 98 VAL A N 1
ATOM 763 C CA . VAL A 1 98 ? 11.449 3.623 3.079 1.00 56.06 98 VAL A CA 1
ATOM 764 C C . VAL A 1 98 ? 12.848 3.071 2.804 1.00 56.06 98 VAL A C 1
ATOM 766 O O . VAL A 1 98 ? 13.656 3.756 2.179 1.00 56.06 98 VAL A O 1
ATOM 769 N N . ILE A 1 99 ? 13.131 1.829 3.215 1.00 56.28 99 ILE A N 1
ATOM 770 C CA . ILE A 1 99 ? 14.424 1.176 2.949 1.00 56.28 99 ILE A CA 1
ATOM 771 C C . ILE A 1 99 ? 14.643 1.033 1.439 1.00 56.28 99 ILE A C 1
ATOM 773 O O . ILE A 1 99 ? 15.709 1.381 0.934 1.00 56.28 99 ILE A O 1
ATOM 777 N N . THR A 1 100 ? 13.616 0.599 0.705 1.00 60.38 100 THR A N 1
ATOM 778 C CA . THR A 1 100 ? 13.700 0.419 -0.751 1.00 60.38 100 THR A CA 1
ATOM 779 C C . THR A 1 100 ? 13.851 1.756 -1.488 1.00 60.38 100 THR A C 1
ATOM 781 O O . THR A 1 100 ? 14.665 1.855 -2.401 1.00 60.38 100 THR A O 1
ATOM 784 N N . GLY A 1 101 ? 13.130 2.804 -1.067 1.00 60.41 101 GLY A N 1
ATOM 785 C CA . GLY A 1 101 ? 13.223 4.140 -1.672 1.00 60.41 101 GLY A CA 1
ATOM 786 C C . GLY A 1 101 ? 14.578 4.826 -1.452 1.00 60.41 101 GLY A C 1
ATOM 787 O O . GLY A 1 101 ? 15.151 5.374 -2.391 1.00 60.41 101 GLY A O 1
ATOM 788 N N . LEU A 1 102 ? 15.140 4.738 -0.241 1.00 54.28 102 LEU A N 1
ATOM 789 C CA . LEU A 1 102 ? 16.461 5.306 0.072 1.00 54.28 102 LEU A CA 1
ATOM 790 C C . LEU A 1 102 ? 17.612 4.564 -0.620 1.00 54.28 102 LEU A C 1
ATOM 792 O O . LEU A 1 102 ? 18.661 5.156 -0.878 1.00 54.28 102 LEU A O 1
ATOM 796 N N . MET A 1 103 ? 17.430 3.277 -0.930 1.00 51.34 103 MET A N 1
ATOM 797 C CA . MET A 1 103 ? 18.416 2.490 -1.674 1.00 51.34 103 MET A CA 1
ATOM 798 C C . MET A 1 103 ? 18.541 2.909 -3.148 1.00 51.34 103 MET A C 1
ATOM 800 O O . MET A 1 103 ? 19.603 2.681 -3.727 1.00 51.34 103 MET A O 1
ATOM 804 N N . ASP A 1 104 ? 17.518 3.550 -3.724 1.00 55.09 104 ASP A N 1
ATOM 805 C CA . ASP A 1 104 ? 17.506 4.015 -5.120 1.00 55.09 104 ASP A CA 1
ATOM 806 C C . ASP A 1 104 ? 17.921 5.494 -5.284 1.00 55.09 104 ASP A C 1
ATOM 808 O O . ASP A 1 104 ? 18.369 5.888 -6.360 1.00 55.09 104 ASP A O 1
ATOM 812 N N . GLU A 1 105 ? 17.811 6.325 -4.239 1.00 59.31 105 GLU A N 1
ATOM 813 C CA . GLU A 1 105 ? 18.070 7.777 -4.327 1.00 59.31 105 GLU A CA 1
ATOM 814 C C . GLU A 1 105 ? 19.569 8.133 -4.408 1.00 59.31 105 GLU A C 1
ATOM 816 O O . GLU A 1 105 ? 19.953 9.179 -4.935 1.00 59.31 105 GLU A O 1
ATOM 821 N N . PHE A 1 106 ? 20.448 7.237 -3.951 1.00 53.22 106 PHE A N 1
ATOM 822 C CA . PHE A 1 106 ? 21.894 7.393 -4.078 1.00 53.22 106 PHE A CA 1
ATOM 823 C C . PHE A 1 106 ? 22.452 6.367 -5.063 1.00 53.22 106 PHE A C 1
ATOM 825 O O . PHE A 1 106 ? 22.611 5.191 -4.745 1.00 53.22 106 PHE A O 1
ATOM 832 N N . ASP A 1 107 ? 22.829 6.850 -6.247 1.00 48.66 107 ASP A N 1
ATOM 833 C CA . ASP A 1 107 ? 23.468 6.109 -7.342 1.00 48.66 107 ASP A CA 1
ATOM 834 C C . ASP A 1 107 ? 24.922 5.689 -6.988 1.00 48.66 107 ASP A C 1
ATOM 836 O O . ASP A 1 107 ? 25.892 5.937 -7.710 1.00 48.66 107 ASP A O 1
ATOM 840 N N . LEU A 1 108 ? 25.121 5.067 -5.818 1.00 50.41 108 LEU A N 1
ATOM 841 C CA . LEU A 1 108 ? 26.425 4.615 -5.321 1.00 50.41 108 LEU A CA 1
ATOM 842 C C . LEU A 1 108 ? 26.824 3.240 -5.883 1.00 50.41 108 LEU A C 1
ATOM 844 O O . LEU A 1 108 ? 27.812 2.643 -5.449 1.00 50.41 108 LEU A O 1
ATOM 848 N N . HIS A 1 109 ? 26.091 2.728 -6.875 1.00 50.50 109 HIS A N 1
ATOM 849 C CA . HIS A 1 109 ? 26.362 1.434 -7.502 1.00 50.50 109 HIS A CA 1
ATOM 850 C C . HIS A 1 109 ? 27.734 1.386 -8.199 1.00 50.50 109 HIS A C 1
ATOM 852 O O . HIS A 1 109 ? 28.346 0.324 -8.305 1.00 50.50 109 HIS A O 1
ATOM 858 N N . LYS A 1 110 ? 28.256 2.533 -8.654 1.00 49.75 110 LYS A N 1
ATOM 859 C CA . LYS A 1 110 ? 29.433 2.575 -9.538 1.00 49.75 110 LYS A CA 1
ATOM 860 C C . LYS A 1 110 ? 30.799 2.628 -8.843 1.00 49.75 110 LYS A C 1
ATOM 862 O O . LYS A 1 110 ? 31.806 2.592 -9.546 1.00 49.75 110 LYS A O 1
ATOM 867 N N . ARG A 1 111 ? 30.888 2.705 -7.505 1.00 49.56 111 ARG A N 1
ATOM 868 C CA . ARG A 1 111 ? 32.194 2.875 -6.815 1.00 49.56 111 ARG A CA 1
ATOM 869 C C . ARG A 1 111 ? 32.491 1.907 -5.671 1.00 49.56 111 ARG A C 1
ATOM 871 O O . ARG A 1 111 ? 33.660 1.719 -5.349 1.00 49.56 111 ARG A O 1
ATOM 878 N N . PHE A 1 112 ? 31.480 1.267 -5.092 1.00 56.06 112 PHE A N 1
ATOM 879 C CA . PHE A 1 112 ? 31.634 0.306 -3.999 1.00 56.06 112 PHE A CA 1
ATOM 880 C C . PHE A 1 112 ? 30.874 -0.983 -4.313 1.00 56.06 112 PHE A C 1
ATOM 882 O O . PHE A 1 112 ? 29.872 -0.964 -5.025 1.00 56.06 112 PHE A O 1
ATOM 889 N N . LYS A 1 113 ? 31.343 -2.124 -3.789 1.00 68.44 113 LYS A N 1
ATOM 890 C CA . LYS A 1 113 ? 30.596 -3.384 -3.902 1.00 68.44 113 LYS A CA 1
ATOM 891 C C . LYS A 1 113 ? 29.201 -3.179 -3.304 1.00 68.44 113 LYS A C 1
ATOM 893 O O . LYS A 1 113 ? 29.094 -2.740 -2.162 1.00 68.44 113 LYS A O 1
ATOM 898 N N . ARG A 1 114 ? 28.160 -3.512 -4.079 1.00 65.00 114 ARG A N 1
ATOM 899 C CA . ARG A 1 114 ? 26.731 -3.318 -3.755 1.00 65.00 114 ARG A CA 1
ATOM 900 C C . ARG A 1 114 ? 26.382 -3.747 -2.324 1.00 65.00 114 ARG A C 1
ATOM 902 O O . ARG A 1 114 ? 25.678 -3.034 -1.629 1.00 65.00 114 ARG A O 1
ATOM 909 N N . GLU A 1 115 ? 26.961 -4.856 -1.874 1.00 70.88 115 GLU A N 1
ATOM 910 C CA . GLU A 1 115 ? 26.793 -5.415 -0.526 1.00 70.88 115 GLU A CA 1
ATOM 911 C C . GLU A 1 115 ? 27.189 -4.438 0.591 1.00 70.88 115 GLU A C 1
ATOM 913 O O . GLU A 1 115 ? 26.475 -4.309 1.581 1.00 70.88 115 GLU A O 1
ATOM 918 N N . TYR A 1 116 ? 28.297 -3.708 0.424 1.00 71.44 116 TYR A N 1
ATOM 919 C CA . TYR A 1 116 ? 28.790 -2.766 1.430 1.00 71.44 116 TYR A CA 1
ATOM 920 C C . TYR A 1 116 ? 27.935 -1.497 1.485 1.00 71.44 116 TYR A C 1
ATOM 922 O O . TYR A 1 116 ? 27.650 -0.989 2.564 1.00 71.44 116 TYR A O 1
ATOM 930 N N . PHE A 1 117 ? 27.480 -1.012 0.327 1.00 73.25 117 PHE A N 1
ATOM 931 C CA . PHE A 1 117 ? 26.583 0.139 0.261 1.00 73.25 117 PHE A CA 1
ATOM 932 C C . PHE A 1 117 ? 25.223 -0.168 0.897 1.00 73.25 117 PHE A C 1
ATOM 934 O O . PHE A 1 117 ? 24.776 0.575 1.766 1.00 73.25 117 PHE A O 1
ATOM 941 N N . THR A 1 118 ? 24.613 -1.303 0.544 1.00 70.88 118 THR A N 1
ATOM 942 C CA . THR A 1 118 ? 23.370 -1.764 1.176 1.00 70.88 118 THR A CA 1
ATOM 943 C C . THR A 1 118 ? 23.553 -1.952 2.683 1.00 70.88 118 THR A C 1
ATOM 945 O O . THR A 1 118 ? 22.706 -1.513 3.456 1.00 70.88 118 THR A O 1
ATOM 948 N N . GLY A 1 119 ? 24.687 -2.513 3.119 1.00 76.88 119 GLY A N 1
ATOM 949 C CA . GLY A 1 119 ? 25.024 -2.626 4.539 1.00 76.88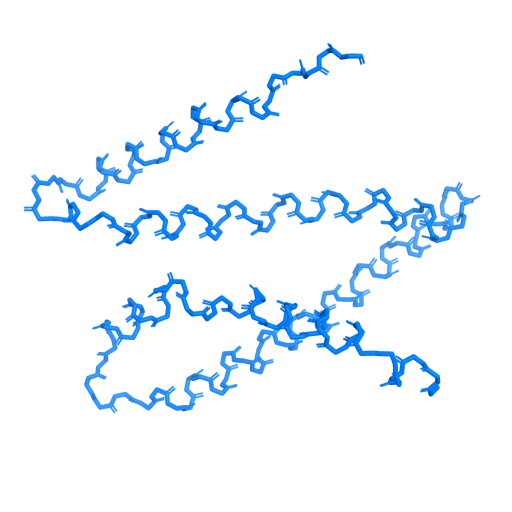 119 GLY A CA 1
ATOM 950 C C . GLY A 1 119 ? 25.094 -1.273 5.255 1.00 76.88 119 GLY A C 1
ATOM 951 O O . GLY A 1 119 ? 24.530 -1.130 6.336 1.00 76.88 119 GLY A O 1
ATOM 952 N N . ILE A 1 120 ? 25.721 -0.259 4.647 1.00 82.31 120 ILE A N 1
ATOM 953 C CA . ILE A 1 120 ? 25.776 1.100 5.210 1.00 82.31 120 ILE A CA 1
ATOM 954 C C . ILE A 1 120 ? 24.379 1.708 5.330 1.00 82.31 120 ILE A C 1
ATOM 956 O O . ILE A 1 120 ? 24.063 2.260 6.381 1.00 82.31 120 ILE A O 1
ATOM 960 N N . VAL A 1 121 ? 23.551 1.607 4.286 1.00 76.31 121 VAL A N 1
ATOM 961 C CA . VAL A 1 121 ? 22.189 2.164 4.293 1.00 76.31 121 VAL A CA 1
ATOM 962 C C . VAL A 1 121 ? 21.354 1.515 5.394 1.00 76.31 121 VAL A C 1
ATOM 964 O O . VAL A 1 121 ? 20.775 2.229 6.205 1.00 76.31 121 VAL A O 1
ATOM 967 N N . ILE A 1 122 ? 21.377 0.182 5.507 1.00 78.38 122 ILE A N 1
ATOM 968 C CA . ILE A 1 122 ? 20.666 -0.545 6.570 1.00 78.38 122 ILE A CA 1
ATOM 969 C C . ILE A 1 122 ? 21.146 -0.095 7.955 1.00 78.38 122 ILE A C 1
ATOM 971 O O . ILE A 1 122 ? 20.328 0.212 8.821 1.00 78.38 122 ILE A O 1
ATOM 975 N N . CYS A 1 123 ? 22.462 -0.009 8.169 1.00 81.69 123 CYS A N 1
ATOM 976 C CA . CYS A 1 123 ? 23.021 0.446 9.440 1.00 81.69 123 CYS A CA 1
ATOM 977 C C . CYS A 1 123 ? 22.622 1.895 9.763 1.00 81.69 123 CYS A C 1
ATOM 979 O O . CYS A 1 123 ? 22.274 2.190 10.904 1.00 81.69 123 CYS A O 1
ATOM 981 N N . ALA A 1 124 ? 22.637 2.795 8.779 1.00 83.25 124 ALA A N 1
ATOM 982 C CA . ALA A 1 124 ? 22.240 4.189 8.958 1.00 83.25 124 ALA A CA 1
ATOM 983 C C . ALA A 1 124 ? 20.742 4.318 9.278 1.00 83.25 124 ALA A C 1
ATOM 985 O O . ALA A 1 124 ? 20.379 5.016 10.226 1.00 83.25 124 ALA A O 1
ATOM 986 N N . SER A 1 125 ? 19.880 3.597 8.554 1.00 79.88 125 SER A N 1
ATOM 987 C CA . SER A 1 125 ? 18.440 3.532 8.825 1.00 79.88 125 SER A CA 1
ATOM 988 C C . SER A 1 125 ? 18.149 2.953 10.209 1.00 79.88 125 SER A C 1
ATOM 990 O O . SER A 1 125 ? 17.284 3.468 10.918 1.00 79.88 125 SER A O 1
ATOM 992 N N . PHE A 1 126 ? 18.895 1.928 10.633 1.00 81.12 126 PHE A N 1
ATOM 993 C CA . PHE A 1 126 ? 18.778 1.349 11.970 1.00 81.12 126 PHE A CA 1
ATOM 994 C C . PHE A 1 126 ? 19.161 2.360 13.054 1.00 81.12 126 PHE A C 1
ATOM 996 O O . PHE A 1 126 ? 18.384 2.583 13.977 1.00 81.12 126 PHE A O 1
ATOM 1003 N N . ILE A 1 127 ? 20.308 3.035 12.914 1.00 84.50 127 ILE A N 1
ATOM 1004 C CA . ILE A 1 127 ? 20.763 4.059 13.868 1.00 84.50 127 ILE A CA 1
ATOM 1005 C C . ILE A 1 127 ? 19.769 5.225 13.944 1.00 84.50 127 ILE A C 1
ATOM 1007 O O . ILE A 1 127 ? 19.440 5.668 15.041 1.00 84.50 127 ILE A O 1
ATOM 1011 N N . GLY A 1 128 ? 19.245 5.695 12.808 1.00 80.12 128 GLY A N 1
ATOM 1012 C CA . GLY A 1 128 ? 18.195 6.717 12.788 1.00 80.12 128 GLY A CA 1
ATOM 1013 C C . GLY A 1 128 ? 16.912 6.247 13.479 1.00 80.12 128 GLY A C 1
ATOM 1014 O O . GLY A 1 128 ? 16.300 7.001 14.233 1.00 80.12 128 GLY A O 1
ATOM 1015 N N . SER A 1 129 ? 16.548 4.975 13.306 1.00 78.50 129 SER A N 1
ATOM 1016 C CA . SER A 1 129 ? 15.376 4.375 13.955 1.00 78.50 129 SER A CA 1
ATOM 1017 C C . SER A 1 129 ? 15.538 4.226 15.471 1.00 78.50 129 SER A C 1
ATOM 1019 O O . SER A 1 129 ? 14.532 4.234 16.176 1.00 78.50 129 SER A O 1
ATOM 1021 N N . LEU A 1 130 ? 16.768 4.171 16.003 1.00 80.81 130 LEU A N 1
ATOM 1022 C CA . LEU A 1 130 ? 17.005 4.145 17.455 1.00 80.81 130 LEU A CA 1
ATOM 1023 C C . LEU A 1 130 ? 16.457 5.394 18.161 1.00 80.81 130 LEU A C 1
ATOM 1025 O O . LEU A 1 130 ? 16.042 5.290 19.313 1.00 80.81 130 LEU A O 1
ATOM 1029 N N . VAL A 1 131 ? 16.381 6.541 17.472 1.00 78.38 131 VAL A N 1
ATOM 1030 C CA . VAL A 1 131 ? 15.758 7.771 18.002 1.00 78.38 131 VAL A CA 1
ATOM 1031 C C . VAL A 1 131 ? 14.258 7.573 18.251 1.00 78.38 131 VAL A C 1
ATOM 1033 O O .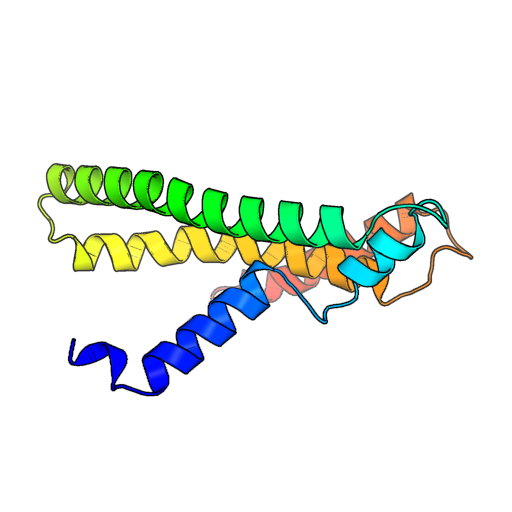 VAL A 1 131 ? 13.711 8.107 19.210 1.00 78.38 131 VAL A O 1
ATOM 1036 N N . ASN A 1 132 ? 13.595 6.742 17.446 1.00 71.94 132 ASN A N 1
ATOM 1037 C CA . ASN A 1 132 ? 12.192 6.381 17.661 1.00 71.94 132 ASN A CA 1
ATOM 1038 C C . ASN A 1 132 ? 12.025 5.303 18.751 1.00 71.94 132 ASN A C 1
ATOM 1040 O O . ASN A 1 132 ? 10.921 5.108 19.252 1.00 71.94 132 ASN A O 1
ATOM 1044 N N . CYS A 1 133 ? 13.099 4.595 19.121 1.00 68.06 133 CYS A N 1
ATOM 1045 C CA . CYS A 1 133 ? 13.101 3.595 20.194 1.00 68.06 133 CYS A CA 1
ATOM 1046 C C . CYS A 1 133 ? 13.430 4.182 21.575 1.00 68.06 133 CYS A C 1
ATOM 1048 O O . CYS A 1 133 ? 13.178 3.527 22.589 1.00 68.06 133 CYS A O 1
ATOM 1050 N N . THR A 1 134 ? 13.989 5.392 21.650 1.00 73.69 134 THR A N 1
ATOM 1051 C CA . THR A 1 134 ? 14.144 6.092 22.928 1.00 73.69 134 THR A CA 1
ATOM 1052 C C . THR A 1 134 ? 12.782 6.579 23.409 1.00 73.69 134 THR A C 1
ATOM 1054 O O . THR A 1 134 ? 12.124 7.359 22.728 1.00 73.69 134 THR A O 1
ATOM 1057 N N . GLN A 1 135 ? 12.351 6.102 24.580 1.00 55.97 135 GLN A N 1
ATOM 1058 C CA . GLN A 1 135 ? 11.122 6.556 25.230 1.00 55.97 135 GLN A CA 1
ATOM 1059 C C . GLN A 1 135 ? 11.198 8.079 25.406 1.00 55.97 135 GLN A C 1
ATOM 1061 O O . GLN A 1 135 ? 12.073 8.578 26.117 1.00 55.97 135 GLN A O 1
ATOM 1066 N N . VAL A 1 136 ? 10.297 8.820 24.758 1.00 57.50 136 VAL A N 1
ATOM 1067 C CA . VAL A 1 136 ? 10.046 10.216 25.117 1.00 57.50 136 VAL A CA 1
ATOM 1068 C C . VAL A 1 136 ? 9.323 10.170 26.457 1.00 57.50 136 VAL A C 1
ATOM 1070 O O . VAL A 1 136 ? 8.115 9.967 26.517 1.00 57.50 136 VAL A O 1
ATOM 1073 N N . THR A 1 137 ? 10.087 10.252 27.543 1.00 45.41 137 THR A N 1
ATOM 1074 C CA . THR A 1 137 ? 9.539 10.394 28.890 1.00 45.41 137 THR A CA 1
ATOM 1075 C C . THR A 1 137 ? 8.887 11.773 28.988 1.00 45.41 137 THR A C 1
ATOM 1077 O O . THR A 1 137 ? 9.580 12.774 29.170 1.00 45.41 137 THR A O 1
ATOM 1080 N N . THR A 1 138 ? 7.565 11.825 28.853 1.00 38.62 138 THR A N 1
ATOM 1081 C CA . THR A 1 138 ? 6.718 12.926 29.336 1.00 38.62 138 THR A CA 1
ATOM 1082 C C . THR A 1 138 ? 5.622 12.359 30.206 1.00 38.62 138 THR A C 1
ATOM 1084 O O . THR A 1 138 ? 5.016 11.358 29.764 1.00 38.62 138 THR A O 1
#

Organism: Euroglyphus maynei (NCBI:txid6958)

Secondary structure (DSSP, 8-state):
-GGGG-HHHHHHHHHHHHHHHTTTSSHHHHHHHTS-TT--HHHHHHHHHHHHHHHHHHHHHHHHHHHHHHHHHHT--HHHHHHHHHHHHHHHHHHHHHHHHHHHHS-GGGTS-HHHHHHHHHHHHHHHHHHHHS----

pLDDT: mean 75.78, std 13.97, range [38.62, 94.44]

Sequence (138 aa):
MHKLLEPMVWVDAAVQVFYSIGVGFGVHLTYASFNKYHNNCYRDCLITASVNSLTSFYSGFVIFTYLGYMATSMNKEIENVASEGYGLVFQMGGIEAVITGLMDEFDLHKRFKREYFTGIVICASFIGSLVNCTQVTT